Protein AF-A0A6L9YPY2-F1 (afdb_monomer_lite)

Secondary structure (DSSP, 8-state):
-----EEEEEEEE-SS-EEEEEEE-TTS-HHHHHHHHHHHHHHHHHHHHHHHHH--

Radius of gyration: 14.13 Å; chains: 1; bounding box: 27×24×37 Å

Foldseek 3Di:
DDDFDKDWPDWDDDPPDIDTDMGHDPPDDPVVVVCC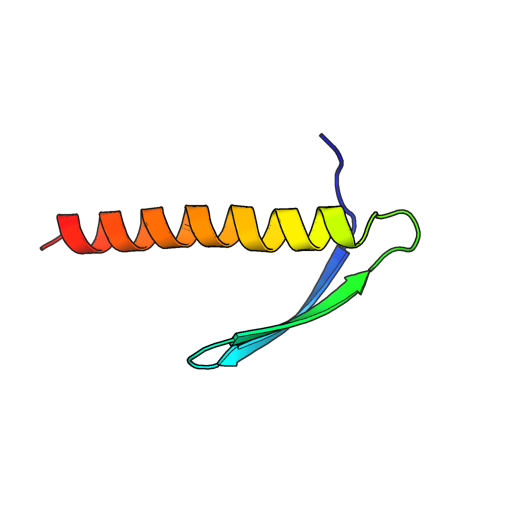VVVVVVVVVVVVVVVVVVVD

pLDDT: mean 84.64, std 12.37, range [46.78, 96.25]

Sequence (56 aa):
MTIHKWKLEELNAEAYHVQLMVNFYSNNNLSDLISSFKSASSRIFMVSIQLSTISD

Structure (mmCIF, N/CA/C/O backbone):
data_AF-A0A6L9YPY2-F1
#
_entry.id   AF-A0A6L9YPY2-F1
#
loop_
_atom_site.group_PDB
_atom_site.id
_atom_site.type_symbol
_atom_site.label_atom_id
_atom_site.label_alt_id
_atom_site.label_comp_id
_atom_site.label_asym_id
_atom_site.label_entity_id
_atom_site.label_seq_id
_atom_site.pdbx_PDB_ins_code
_atom_site.Cartn_x
_atom_site.Cartn_y
_atom_site.Cartn_z
_atom_site.occupancy
_atom_site.B_iso_or_equiv
_atom_site.auth_seq_id
_atom_site.auth_comp_id
_atom_site.auth_asym_id
_atom_site.auth_atom_id
_atom_site.pdbx_PDB_model_num
ATOM 1 N N . MET A 1 1 ? -12.322 7.068 4.849 1.00 46.78 1 MET A N 1
ATOM 2 C CA . MET A 1 1 ? -10.938 6.615 4.597 1.00 46.78 1 MET A CA 1
ATOM 3 C C . MET A 1 1 ? -10.493 5.821 5.811 1.00 46.78 1 MET A C 1
ATOM 5 O O . MET A 1 1 ? -10.409 6.395 6.889 1.00 46.78 1 MET A O 1
ATOM 9 N N . THR A 1 2 ? -10.340 4.505 5.684 1.00 53.09 2 THR A N 1
ATOM 10 C CA . THR A 1 2 ? -9.947 3.644 6.808 1.00 53.09 2 THR A CA 1
ATOM 11 C C . THR A 1 2 ? -8.455 3.827 7.051 1.00 53.09 2 THR A C 1
ATOM 13 O O . THR A 1 2 ? -7.640 3.521 6.186 1.00 53.09 2 THR A O 1
ATOM 16 N N . ILE A 1 3 ? -8.086 4.393 8.199 1.00 57.34 3 ILE A N 1
ATOM 17 C CA . ILE A 1 3 ? -6.681 4.553 8.576 1.00 57.34 3 ILE A CA 1
ATOM 18 C C . ILE A 1 3 ? -6.241 3.228 9.192 1.00 57.34 3 ILE A C 1
ATOM 20 O O . ILE A 1 3 ? -6.530 2.957 10.358 1.00 57.34 3 ILE A O 1
ATOM 24 N N . HIS A 1 4 ? -5.573 2.388 8.403 1.00 66.00 4 HIS A N 1
ATOM 25 C CA . HIS A 1 4 ? -4.948 1.176 8.922 1.00 66.00 4 HIS A CA 1
ATOM 26 C C . HIS A 1 4 ? -3.816 1.595 9.863 1.00 66.00 4 HIS A C 1
ATOM 28 O O . HIS A 1 4 ? -2.818 2.166 9.425 1.00 66.00 4 HIS A O 1
ATOM 34 N N . LYS A 1 5 ? -3.972 1.345 11.165 1.00 80.69 5 LYS A N 1
ATOM 35 C CA . LYS A 1 5 ? -2.886 1.559 12.127 1.00 80.69 5 LYS A CA 1
ATOM 36 C C . LYS A 1 5 ? -1.931 0.387 12.004 1.00 80.69 5 LYS A C 1
ATOM 38 O O . LYS A 1 5 ? -2.287 -0.707 12.406 1.00 80.69 5 LYS A O 1
ATOM 43 N N . TRP A 1 6 ? -0.766 0.568 11.414 1.00 87.56 6 TRP A N 1
ATOM 44 C CA . TRP A 1 6 ? 0.274 -0.458 11.338 1.00 87.56 6 TRP A CA 1
ATOM 45 C C . TRP A 1 6 ? 1.630 0.238 11.351 1.00 87.56 6 TRP A C 1
ATOM 47 O O . TRP A 1 6 ? 1.717 1.441 11.094 1.00 87.56 6 TRP A O 1
ATOM 57 N N . LYS A 1 7 ? 2.682 -0.509 11.670 1.00 90.25 7 LYS A N 1
ATOM 58 C CA . LYS A 1 7 ? 4.054 -0.001 11.647 1.00 90.25 7 LYS A CA 1
ATOM 59 C C . LYS A 1 7 ? 4.943 -0.970 10.882 1.00 90.25 7 LYS A C 1
ATOM 61 O O . LYS A 1 7 ? 4.853 -2.175 11.095 1.00 90.25 7 LYS A O 1
ATOM 66 N N . LEU A 1 8 ? 5.762 -0.446 9.971 1.00 91.88 8 LEU A N 1
ATOM 67 C CA . LEU A 1 8 ? 6.822 -1.227 9.340 1.00 91.88 8 LEU A CA 1
ATOM 68 C C . LEU A 1 8 ? 7.935 -1.418 10.366 1.00 91.88 8 LEU A C 1
ATOM 70 O O . LEU A 1 8 ? 8.436 -0.432 10.905 1.00 91.88 8 LEU A O 1
ATOM 74 N N . GLU A 1 9 ? 8.303 -2.662 10.628 1.00 95.50 9 GLU A N 1
ATOM 75 C CA . GLU A 1 9 ? 9.457 -2.989 11.4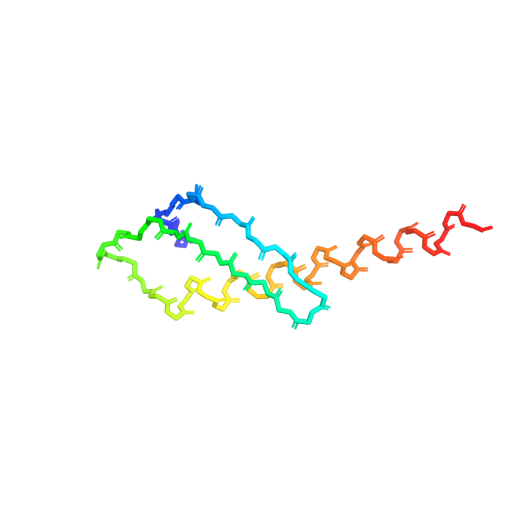64 1.00 95.50 9 GLU A CA 1
ATOM 76 C C . GLU A 1 9 ? 10.668 -3.328 10.590 1.00 95.50 9 GLU A C 1
ATOM 78 O O . GLU A 1 9 ? 11.775 -2.894 10.890 1.00 95.50 9 GLU A O 1
ATOM 83 N N . GLU A 1 10 ? 10.459 -4.032 9.472 1.00 96.25 10 GLU A N 1
ATOM 84 C CA . GLU A 1 10 ? 11.542 -4.438 8.571 1.00 96.25 10 GLU A CA 1
ATOM 85 C C . GLU A 1 10 ? 11.061 -4.557 7.119 1.00 96.25 10 GLU A C 1
ATOM 87 O O . GLU A 1 10 ? 9.919 -4.951 6.861 1.00 96.25 10 GLU A O 1
ATOM 92 N N . LEU A 1 11 ? 11.943 -4.232 6.171 1.00 94.12 11 LEU A N 1
ATOM 93 C CA . LEU A 1 11 ? 11.747 -4.440 4.738 1.00 94.12 11 LEU A CA 1
ATOM 94 C C . LEU A 1 11 ? 12.998 -5.084 4.153 1.00 94.12 11 LEU A C 1
ATOM 96 O O . LEU A 1 11 ? 14.071 -4.487 4.192 1.00 94.12 11 LEU A O 1
ATOM 100 N N . ASN A 1 12 ? 12.819 -6.253 3.542 1.00 95.00 12 ASN A N 1
ATOM 101 C CA . ASN A 1 12 ? 13.854 -6.951 2.791 1.00 95.00 12 ASN A CA 1
ATOM 102 C C . ASN A 1 12 ? 13.399 -7.086 1.338 1.00 95.00 12 ASN A C 1
ATOM 104 O O . ASN A 1 12 ? 12.400 -7.746 1.042 1.00 95.00 12 ASN A O 1
ATOM 108 N N . ALA A 1 13 ? 14.110 -6.418 0.432 1.00 91.56 13 ALA A N 1
ATOM 109 C CA . ALA A 1 13 ? 13.838 -6.466 -0.997 1.00 91.56 13 ALA A CA 1
ATOM 110 C C . ALA A 1 13 ? 14.795 -7.448 -1.675 1.00 91.56 13 ALA A C 1
ATOM 112 O O . ALA A 1 13 ? 16.011 -7.277 -1.621 1.00 91.56 13 ALA A O 1
ATOM 113 N N . GLU A 1 14 ? 14.236 -8.457 -2.333 1.00 93.69 14 GLU A N 1
ATOM 114 C CA . GLU A 1 14 ? 14.962 -9.389 -3.187 1.00 93.69 14 GLU A CA 1
ATOM 115 C C . GLU A 1 14 ? 14.564 -9.188 -4.653 1.00 93.69 14 GLU A C 1
ATOM 117 O O . GLU A 1 14 ? 13.600 -8.490 -4.969 1.00 93.69 14 GLU A O 1
ATOM 122 N N . ALA A 1 15 ? 15.310 -9.805 -5.571 1.00 90.75 15 ALA A N 1
ATOM 123 C CA . ALA A 1 15 ? 15.143 -9.583 -7.007 1.00 90.75 15 ALA A CA 1
ATOM 124 C C . ALA A 1 15 ? 13.725 -9.895 -7.531 1.00 90.75 15 ALA A C 1
ATOM 126 O O . ALA A 1 15 ? 13.282 -9.268 -8.491 1.00 90.75 15 ALA A O 1
ATOM 127 N N . TYR A 1 16 ? 13.011 -10.841 -6.908 1.00 92.88 16 TYR A N 1
ATOM 128 C CA . TYR A 1 16 ? 11.697 -11.312 -7.375 1.00 92.88 16 TYR A CA 1
ATOM 129 C C . TYR A 1 16 ? 10.586 -11.232 -6.326 1.00 92.88 16 TYR A C 1
ATOM 131 O O . TYR A 1 16 ? 9.416 -11.452 -6.645 1.00 92.88 16 TYR A O 1
ATOM 139 N N . HIS A 1 17 ? 10.918 -10.911 -5.078 1.00 91.88 17 HIS A N 1
ATOM 140 C CA . HIS A 1 17 ? 9.947 -10.795 -3.996 1.00 91.88 17 HIS A CA 1
ATOM 141 C C . HIS A 1 17 ? 10.396 -9.770 -2.963 1.00 91.88 17 HIS A C 1
ATOM 143 O O . HIS A 1 17 ? 11.567 -9.424 -2.856 1.00 91.88 17 HIS A O 1
ATOM 149 N N . VAL A 1 18 ? 9.437 -9.288 -2.178 1.00 94.00 18 VAL A N 1
ATOM 150 C CA . VAL A 1 18 ? 9.681 -8.353 -1.078 1.00 94.00 18 VAL A CA 1
ATOM 151 C C . VAL A 1 18 ? 9.093 -8.962 0.184 1.00 94.00 18 VAL A C 1
ATOM 153 O O . VAL A 1 18 ? 7.949 -9.423 0.175 1.00 94.00 18 VAL A O 1
ATOM 156 N N . GLN A 1 19 ? 9.868 -8.968 1.259 1.00 94.94 19 GLN A N 1
ATOM 157 C CA . GLN A 1 19 ? 9.437 -9.402 2.581 1.00 94.94 19 GLN A CA 1
ATOM 158 C C . GLN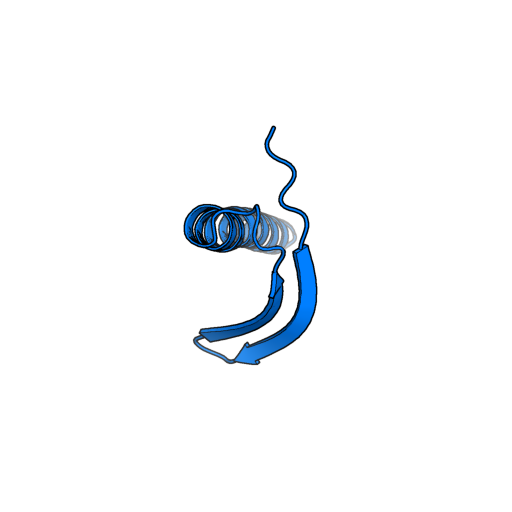 A 1 19 ? 9.248 -8.168 3.461 1.00 94.94 19 GLN A C 1
ATOM 160 O O . GLN A 1 19 ? 10.094 -7.273 3.486 1.00 94.94 19 GLN A O 1
ATOM 165 N N . LEU A 1 20 ? 8.122 -8.113 4.167 1.00 93.69 20 LEU A N 1
ATOM 166 C CA . LEU A 1 20 ? 7.779 -7.017 5.066 1.00 93.69 20 LEU A CA 1
ATOM 167 C C . LEU A 1 20 ? 7.464 -7.601 6.440 1.00 93.69 20 LEU A C 1
ATOM 169 O O . LEU A 1 20 ? 6.559 -8.430 6.556 1.00 93.69 20 LEU A O 1
ATOM 173 N N . MET A 1 21 ? 8.161 -7.138 7.476 1.00 94.25 21 MET A N 1
ATOM 174 C CA . MET A 1 21 ? 7.759 -7.374 8.858 1.00 94.25 21 MET A CA 1
ATOM 175 C C . MET A 1 21 ? 6.953 -6.172 9.330 1.00 94.25 21 MET A C 1
ATOM 177 O O . MET A 1 21 ? 7.456 -5.048 9.379 1.00 94.25 21 MET A O 1
ATOM 181 N N . VAL A 1 22 ? 5.679 -6.399 9.644 1.00 91.19 22 VAL A N 1
ATOM 182 C CA . VAL A 1 22 ? 4.749 -5.340 10.042 1.00 91.19 22 VAL A CA 1
ATOM 183 C C . VAL A 1 22 ? 4.160 -5.635 11.410 1.00 91.19 22 VAL A C 1
ATOM 185 O O . VAL A 1 22 ? 3.662 -6.731 11.668 1.00 91.19 22 VAL A O 1
ATOM 188 N N . ASN A 1 23 ? 4.168 -4.630 12.279 1.00 90.62 23 ASN A N 1
ATOM 189 C CA . ASN A 1 23 ? 3.375 -4.655 13.492 1.00 90.62 23 ASN A CA 1
ATOM 190 C C . ASN A 1 23 ? 1.926 -4.309 13.136 1.00 90.62 23 ASN A C 1
ATOM 192 O O . ASN A 1 23 ? 1.620 -3.208 12.657 1.00 90.62 23 ASN A O 1
ATOM 196 N N . PHE A 1 24 ? 1.049 -5.286 13.332 1.00 85.44 24 PHE A N 1
ATOM 197 C CA . PHE A 1 24 ? -0.335 -5.253 12.898 1.00 85.44 24 PHE A CA 1
ATOM 198 C C . PHE A 1 24 ? -1.274 -5.194 14.102 1.00 85.44 24 PHE A C 1
ATOM 200 O O . PHE A 1 24 ? -1.215 -6.037 14.993 1.00 85.44 24 PHE A O 1
ATOM 207 N N . TYR A 1 25 ? -2.175 -4.212 14.116 1.00 83.94 25 TYR A N 1
ATOM 208 C CA . TYR A 1 25 ? -3.173 -4.083 15.173 1.00 83.94 25 TYR A CA 1
ATOM 209 C C . TYR A 1 25 ? -4.384 -4.971 14.864 1.00 83.94 25 TYR A C 1
ATOM 211 O O . TYR A 1 25 ? -4.868 -5.004 13.734 1.00 83.94 25 TYR A O 1
ATOM 219 N N . SER A 1 26 ? -4.898 -5.670 15.879 1.00 78.56 26 SER A N 1
ATOM 220 C CA . SER A 1 26 ? -5.955 -6.691 15.752 1.00 78.56 26 SER A CA 1
ATOM 221 C C . SER A 1 26 ? -7.288 -6.185 15.190 1.00 78.56 26 SER A C 1
ATOM 223 O O . SER A 1 26 ? -8.119 -6.982 14.769 1.00 78.56 26 SER A O 1
ATOM 225 N N . ASN A 1 27 ? -7.502 -4.870 15.174 1.00 81.44 27 ASN A N 1
ATOM 226 C CA . ASN A 1 27 ? -8.695 -4.227 14.628 1.00 81.44 27 ASN A CA 1
ATOM 227 C C . ASN A 1 27 ? -8.610 -3.930 13.121 1.00 81.44 27 ASN A C 1
ATOM 229 O O . ASN A 1 27 ? -9.577 -3.434 12.545 1.00 81.44 27 ASN A O 1
ATOM 233 N N . ASN A 1 28 ? -7.473 -4.196 12.480 1.00 78.88 28 ASN A N 1
ATOM 234 C CA . ASN A 1 28 ? -7.327 -4.033 11.043 1.00 78.88 28 ASN A CA 1
ATOM 235 C C . ASN A 1 28 ? -7.703 -5.320 10.304 1.00 78.88 28 ASN A C 1
ATOM 237 O O . ASN A 1 28 ? -7.493 -6.431 10.787 1.00 78.88 28 ASN A O 1
ATOM 241 N N . ASN A 1 29 ? -8.164 -5.172 9.064 1.00 86.75 29 ASN A N 1
ATOM 242 C CA . ASN A 1 29 ? -8.269 -6.285 8.131 1.00 86.75 29 ASN A CA 1
ATOM 243 C C . ASN A 1 29 ? -6.920 -6.498 7.422 1.00 86.75 29 ASN A C 1
ATOM 245 O O . ASN A 1 29 ? -6.386 -5.586 6.786 1.00 86.75 29 ASN A O 1
ATOM 249 N N . LEU A 1 30 ? -6.355 -7.702 7.554 1.00 86.50 30 LEU A N 1
ATOM 250 C CA . LEU A 1 30 ? -5.043 -8.035 6.994 1.00 86.50 30 LEU A CA 1
ATOM 251 C C . LEU A 1 30 ? -5.061 -8.037 5.460 1.00 86.50 30 LEU A C 1
ATOM 253 O O . LEU A 1 30 ? -4.121 -7.558 4.830 1.00 86.50 30 LEU A O 1
ATOM 257 N N . SER A 1 31 ? -6.142 -8.531 4.855 1.00 90.06 31 SER A N 1
ATOM 258 C CA . SER A 1 31 ? -6.313 -8.557 3.400 1.00 90.06 31 SER A CA 1
ATOM 259 C C . SER A 1 31 ? -6.391 -7.143 2.819 1.00 90.06 31 SER A C 1
ATOM 261 O O . SER A 1 31 ? -5.763 -6.852 1.798 1.00 90.06 31 SER A O 1
ATOM 263 N N . ASP A 1 32 ? -7.096 -6.234 3.493 1.00 89.38 32 ASP A N 1
ATOM 264 C CA . ASP A 1 32 ? -7.191 -4.831 3.073 1.00 89.38 32 ASP A CA 1
ATOM 265 C C . ASP A 1 32 ? -5.827 -4.134 3.147 1.00 89.38 32 ASP A C 1
ATOM 267 O O . ASP A 1 32 ? -5.453 -3.387 2.240 1.00 89.38 32 ASP A O 1
ATOM 271 N N . LEU A 1 33 ? -5.038 -4.432 4.183 1.00 87.56 33 LEU A N 1
ATOM 272 C CA . LEU A 1 33 ? -3.680 -3.911 4.308 1.00 87.56 33 LEU A CA 1
ATOM 273 C C . LEU A 1 33 ? -2.769 -4.433 3.184 1.00 87.56 33 LEU A C 1
ATOM 275 O O . LEU A 1 33 ? -2.099 -3.645 2.516 1.00 87.56 33 LEU A O 1
ATOM 279 N N . ILE A 1 34 ? -2.765 -5.747 2.939 1.00 89.56 34 ILE A N 1
ATOM 280 C CA . ILE A 1 34 ? -1.936 -6.374 1.897 1.00 89.56 34 ILE A CA 1
ATOM 281 C C . ILE A 1 34 ? -2.318 -5.856 0.506 1.00 89.56 34 ILE A C 1
ATOM 283 O O . ILE A 1 34 ? -1.440 -5.525 -0.297 1.00 89.56 34 ILE A O 1
ATOM 287 N N . SER A 1 35 ? -3.617 -5.776 0.207 1.00 92.50 35 SER A N 1
ATOM 288 C CA . SER A 1 35 ? -4.102 -5.263 -1.078 1.00 92.50 35 SER A CA 1
ATOM 289 C C . SER A 1 35 ? -3.732 -3.791 -1.269 1.00 92.50 35 SER A C 1
ATOM 291 O O . SER A 1 35 ? -3.240 -3.421 -2.339 1.00 92.50 35 SER A O 1
ATOM 293 N N . SER A 1 36 ? -3.858 -2.976 -0.218 1.00 90.69 36 SER A N 1
ATOM 294 C CA . SER A 1 36 ? -3.441 -1.572 -0.226 1.00 90.69 36 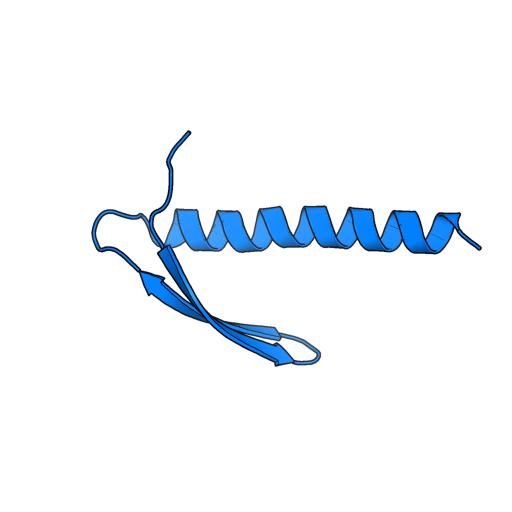SER A CA 1
ATOM 295 C C . SER A 1 36 ? -1.947 -1.423 -0.494 1.00 90.69 36 SER A C 1
ATOM 297 O O . SER A 1 36 ? -1.576 -0.621 -1.351 1.00 90.69 36 SER A O 1
ATOM 299 N N . PHE A 1 37 ? -1.093 -2.222 0.157 1.00 90.88 37 PHE A N 1
ATOM 300 C CA . PHE A 1 37 ? 0.350 -2.202 -0.091 1.00 90.88 37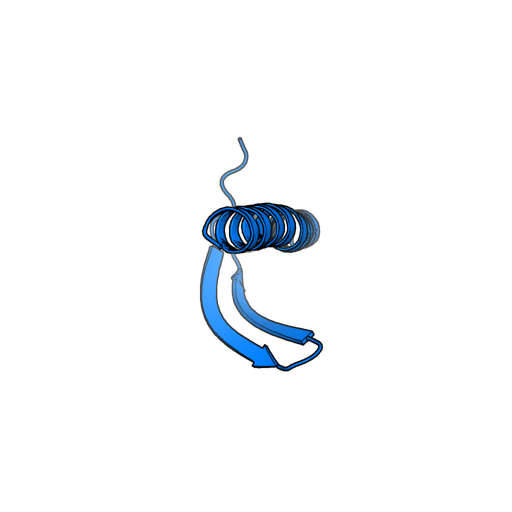 PHE A CA 1
ATOM 301 C C . PHE A 1 37 ? 0.694 -2.514 -1.537 1.00 90.88 37 PHE A C 1
ATOM 303 O O . PHE A 1 37 ? 1.341 -1.697 -2.187 1.00 90.88 37 PHE A O 1
ATOM 310 N N . LYS A 1 38 ? 0.237 -3.664 -2.046 1.00 92.00 38 LYS A N 1
ATOM 311 C CA . LYS A 1 38 ? 0.530 -4.100 -3.419 1.00 92.00 38 LYS A CA 1
ATOM 312 C C . LYS A 1 38 ? 0.052 -3.075 -4.444 1.00 92.00 38 LYS A C 1
ATOM 314 O O . LYS A 1 38 ? 0.763 -2.754 -5.390 1.00 92.00 38 LYS A O 1
ATOM 319 N N . SER A 1 39 ? -1.158 -2.557 -4.247 1.00 95.19 39 SER A N 1
ATOM 320 C CA . SER A 1 39 ? -1.778 -1.618 -5.176 1.00 95.19 39 SER A CA 1
ATOM 321 C C . SER A 1 39 ? -1.093 -0.247 -5.150 1.00 95.19 39 SER A C 1
ATOM 323 O O . SER A 1 39 ? -0.807 0.323 -6.203 1.00 95.19 39 SER A O 1
ATOM 325 N N . ALA A 1 40 ? -0.802 0.292 -3.962 1.00 93.12 40 ALA A N 1
ATOM 326 C CA . ALA A 1 40 ? -0.150 1.591 -3.827 1.00 93.12 40 ALA A CA 1
ATOM 327 C C . ALA A 1 40 ? 1.306 1.563 -4.300 1.00 93.12 40 ALA A C 1
ATOM 329 O O . ALA A 1 40 ? 1.705 2.459 -5.043 1.00 93.12 40 ALA A O 1
ATOM 330 N N . SER A 1 41 ? 2.075 0.535 -3.931 1.00 91.38 41 SER A N 1
ATOM 331 C CA . SER A 1 41 ? 3.470 0.412 -4.361 1.00 91.38 41 SER A CA 1
ATOM 332 C C . SER A 1 41 ? 3.584 0.234 -5.872 1.00 91.38 41 SER A C 1
ATOM 334 O O . SER A 1 41 ? 4.420 0.885 -6.488 1.00 91.38 41 SER A O 1
ATOM 336 N N . SER A 1 42 ? 2.698 -0.557 -6.489 1.00 93.81 42 SER A N 1
ATOM 337 C CA . SER A 1 42 ? 2.642 -0.713 -7.947 1.00 93.81 42 SER A CA 1
ATOM 338 C C . SER A 1 42 ? 2.397 0.621 -8.658 1.00 93.81 42 SER A C 1
ATOM 340 O O . SER A 1 42 ? 3.123 0.947 -9.597 1.00 93.81 42 SER A O 1
ATOM 342 N N . ARG A 1 43 ? 1.438 1.430 -8.178 1.00 94.62 43 ARG A N 1
ATOM 343 C CA . ARG A 1 43 ? 1.184 2.769 -8.736 1.00 94.62 43 ARG A CA 1
ATOM 344 C C . ARG A 1 43 ? 2.407 3.676 -8.629 1.00 94.62 43 ARG A C 1
ATOM 346 O O . ARG A 1 43 ? 2.769 4.309 -9.614 1.00 94.62 43 ARG A O 1
ATOM 353 N N . ILE A 1 44 ? 3.030 3.736 -7.450 1.00 92.50 44 ILE A N 1
ATOM 354 C CA . ILE A 1 44 ? 4.220 4.570 -7.222 1.00 92.50 44 ILE A CA 1
ATOM 355 C C . ILE A 1 44 ? 5.354 4.124 -8.146 1.00 92.50 44 ILE A C 1
ATOM 357 O O . ILE A 1 44 ? 5.932 4.955 -8.837 1.00 92.50 44 ILE A O 1
ATOM 361 N N . PHE A 1 45 ? 5.618 2.819 -8.217 1.00 89.69 45 PHE A N 1
ATOM 362 C CA . PHE A 1 45 ? 6.671 2.261 -9.059 1.00 89.69 45 PHE A CA 1
ATOM 363 C C . PHE A 1 45 ? 6.467 2.593 -10.541 1.00 89.69 45 PHE A C 1
ATOM 365 O O . PHE A 1 45 ? 7.400 3.054 -11.192 1.00 89.69 45 PHE A O 1
ATOM 372 N N . MET A 1 46 ? 5.248 2.428 -11.070 1.00 90.56 46 MET A N 1
ATOM 373 C CA . MET A 1 46 ? 4.950 2.779 -12.464 1.00 90.56 46 MET A CA 1
ATOM 374 C C . MET A 1 46 ? 5.223 4.257 -12.755 1.00 90.56 46 MET A C 1
ATOM 376 O O . MET A 1 46 ? 5.859 4.565 -13.760 1.00 90.56 46 MET A O 1
ATOM 380 N N . VAL A 1 47 ? 4.802 5.161 -11.865 1.00 89.56 47 VAL A N 1
ATOM 381 C CA . VAL A 1 47 ? 5.060 6.601 -12.021 1.00 89.56 47 VAL A CA 1
ATOM 382 C C . VAL A 1 47 ? 6.560 6.898 -11.973 1.00 89.56 47 VAL A C 1
ATOM 384 O O . VAL A 1 47 ? 7.060 7.659 -12.800 1.00 89.56 47 VAL A O 1
ATOM 387 N N . SER A 1 48 ? 7.299 6.280 -11.049 1.00 86.88 48 SER A N 1
ATOM 388 C CA . SER A 1 48 ? 8.750 6.460 -10.938 1.00 86.88 48 SER A CA 1
ATOM 389 C C . SER A 1 48 ? 9.496 6.008 -12.196 1.00 86.88 48 SER A C 1
ATOM 391 O O . SER A 1 48 ? 10.396 6.717 -12.646 1.00 86.88 48 SER A O 1
ATOM 393 N N . ILE A 1 49 ? 9.105 4.875 -12.790 1.00 81.38 49 ILE A N 1
ATOM 394 C CA . ILE A 1 49 ? 9.675 4.381 -14.054 1.00 81.38 49 ILE A CA 1
ATOM 395 C C . ILE A 1 49 ? 9.351 5.340 -15.206 1.00 81.38 49 ILE A C 1
ATOM 397 O O . ILE A 1 49 ? 10.237 5.720 -15.962 1.00 81.38 49 ILE A O 1
ATOM 401 N N . GLN A 1 50 ? 8.099 5.792 -15.320 1.00 74.00 50 GLN A N 1
ATOM 402 C CA . GLN A 1 50 ? 7.706 6.729 -16.377 1.00 74.00 50 GLN A CA 1
ATOM 403 C C . GLN A 1 50 ? 8.511 8.033 -16.318 1.00 74.00 50 GLN A C 1
ATOM 405 O O . GLN A 1 50 ? 9.019 8.487 -17.340 1.00 74.00 50 GLN A O 1
ATOM 410 N N . LEU A 1 51 ? 8.686 8.609 -15.127 1.00 72.12 51 LEU A N 1
ATOM 411 C CA . LEU A 1 51 ? 9.477 9.831 -14.949 1.00 72.12 51 LEU A CA 1
ATOM 412 C C . LEU A 1 51 ? 10.956 9.640 -15.305 1.00 72.12 51 LEU A C 1
ATOM 414 O O . LEU A 1 51 ? 11.571 10.554 -15.852 1.00 72.12 51 LEU A O 1
ATOM 418 N N . SER A 1 52 ? 11.519 8.461 -15.035 1.00 72.56 52 SER A N 1
ATOM 419 C CA . SER A 1 52 ? 12.911 8.165 -15.391 1.00 72.56 52 SER A CA 1
ATOM 420 C C . SER A 1 52 ? 13.090 7.979 -16.898 1.00 72.56 52 SER A C 1
ATOM 422 O O . SER A 1 52 ? 14.080 8.451 -17.431 1.00 72.56 52 SER A O 1
ATOM 424 N N . THR A 1 53 ? 12.101 7.427 -17.607 1.00 67.00 53 THR A N 1
ATOM 425 C CA . THR A 1 53 ? 12.145 7.285 -19.077 1.00 67.00 53 THR A CA 1
ATOM 426 C C . THR A 1 53 ? 11.880 8.570 -19.868 1.00 67.00 53 THR A C 1
ATOM 428 O O . THR A 1 53 ? 12.142 8.602 -21.062 1.00 67.00 53 THR A O 1
ATOM 431 N N . ILE A 1 54 ? 11.307 9.604 -19.242 1.00 66.44 54 ILE A N 1
ATOM 432 C CA . ILE A 1 54 ? 11.020 10.904 -19.886 1.00 66.44 54 ILE A CA 1
ATOM 433 C C . ILE A 1 54 ? 12.187 11.891 -19.699 1.00 66.44 54 ILE A C 1
ATOM 435 O O . ILE A 1 54 ? 12.246 12.917 -20.370 1.00 66.44 54 ILE A O 1
ATOM 439 N N . SER A 1 55 ? 13.093 11.606 -18.760 1.00 60.41 55 SER A N 1
ATOM 440 C CA . SER A 1 55 ? 14.226 12.479 -18.429 1.00 60.41 55 SER A CA 1
ATOM 441 C C . SER A 1 55 ? 15.486 12.202 -19.268 1.00 60.41 55 SER A C 1
ATOM 443 O O . SER A 1 55 ? 16.474 12.913 -19.086 1.00 60.41 55 SER A O 1
ATOM 445 N N . ASP A 1 56 ? 15.435 11.202 -20.156 1.00 50.50 56 ASP A N 1
ATOM 446 C CA . ASP A 1 56 ? 16.439 10.883 -21.186 1.00 50.50 56 ASP A CA 1
ATOM 447 C C . ASP A 1 56 ? 16.013 1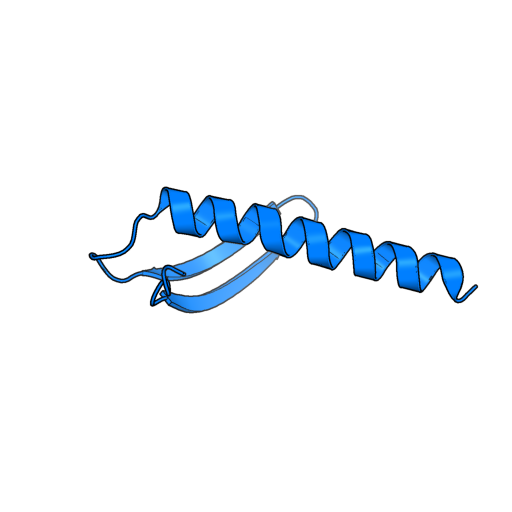1.450 -22.554 1.00 50.50 56 ASP A C 1
ATOM 449 O O . ASP A 1 56 ? 16.900 11.916 -23.309 1.00 50.50 56 ASP A O 1
#